Protein AF-A0A7R9BAY9-F1 (afdb_monomer)

Solvent-accessible surface area (backbone atoms only — not comparable to full-atom values): 5437 Å² total; per-residue (Å²): 136,84,80,79,76,75,74,81,78,69,93,63,80,78,74,70,72,89,50,61,84,40,66,38,72,68,28,51,78,68,68,61,34,79,73,80,78,78,85,76,77,50,78,47,76,57,98,90,39,83,42,54,62,83,49,79,83,84,64,63,50,85,78,66,80,51,80,80,78,54,86,75,75,79,76,123

Mean predicted aligned error: 12.62 Å

Secondary structure (DSSP, 8-state):
----------SSPPP-HHHHTT--HHHHHTT-SPPPPPP--SEEEETTEEEETTS-S---GGGTT-----GGGG--

Sequence (76 aa):
MASSDTAQVSSLPLPPVQYINQYTDENIRRGRAPRPPPVIHDTYSMFGNAFNADDTIIRPLESQDILIINVGDLAV

Structure (mmCIF, N/CA/C/O backbone):
data_AF-A0A7R9BAY9-F1
#
_entry.id   AF-A0A7R9BAY9-F1
#
loop_
_atom_site.group_PDB
_atom_site.id
_atom_site.type_symbol
_atom_site.label_atom_id
_atom_site.label_alt_id
_atom_site.label_comp_id
_atom_site.label_asym_id
_atom_site.label_entity_id
_atom_site.label_seq_id
_atom_site.pdbx_PDB_ins_code
_atom_site.Cartn_x
_atom_site.Cartn_y
_atom_site.Cartn_z
_atom_site.occupancy
_atom_site.B_iso_or_equiv
_atom_site.auth_seq_id
_atom_site.auth_comp_id
_atom_site.auth_asym_id
_atom_site.auth_atom_id
_atom_site.pdbx_PDB_model_num
ATOM 1 N N . MET A 1 1 ? 14.152 22.425 35.416 1.00 35.66 1 MET A N 1
ATOM 2 C CA . MET A 1 1 ? 14.930 21.697 34.395 1.00 35.66 1 MET A CA 1
ATOM 3 C C . MET A 1 1 ? 13.922 21.051 33.467 1.00 35.66 1 MET A C 1
ATOM 5 O O . MET A 1 1 ? 13.205 20.172 33.919 1.00 35.66 1 MET A O 1
ATOM 9 N N . ALA A 1 2 ? 13.757 21.574 32.252 1.00 41.62 2 ALA A N 1
ATOM 10 C CA . ALA A 1 2 ? 12.895 20.951 31.254 1.00 41.62 2 ALA A CA 1
ATOM 11 C C . ALA A 1 2 ? 13.713 19.843 30.589 1.00 41.62 2 ALA A C 1
ATOM 13 O O . ALA A 1 2 ? 14.720 20.131 29.944 1.00 41.62 2 ALA A O 1
ATOM 14 N N . SER A 1 3 ? 13.340 18.592 30.835 1.00 43.69 3 SER A N 1
ATOM 15 C CA . SER A 1 3 ? 13.904 17.444 30.138 1.00 43.69 3 SER A CA 1
ATOM 16 C C . SER A 1 3 ? 13.609 17.615 28.653 1.00 43.69 3 SER A C 1
ATOM 18 O O . SER A 1 3 ? 12.453 17.671 28.247 1.00 43.69 3 SER A O 1
ATOM 20 N N . SER A 1 4 ? 14.651 17.773 27.844 1.00 53.00 4 SER A N 1
ATOM 21 C CA . SER A 1 4 ? 14.544 17.639 26.399 1.00 53.00 4 SER A CA 1
ATOM 22 C C . SER A 1 4 ? 14.222 16.177 26.108 1.00 53.00 4 SER A C 1
ATOM 24 O O . SER A 1 4 ? 15.135 15.350 26.074 1.00 53.00 4 SER A O 1
ATOM 26 N N . ASP A 1 5 ? 12.936 15.853 25.971 1.00 55.69 5 ASP A N 1
ATOM 27 C CA . ASP A 1 5 ? 12.498 14.566 25.442 1.00 55.69 5 ASP A CA 1
ATOM 28 C C . ASP A 1 5 ? 13.100 14.434 24.042 1.00 55.69 5 ASP A C 1
ATOM 30 O O . ASP A 1 5 ? 12.661 15.063 23.077 1.00 55.69 5 ASP A O 1
ATOM 34 N N . THR A 1 6 ? 14.188 13.675 23.944 1.00 57.19 6 THR A N 1
ATOM 35 C CA . THR A 1 6 ? 14.785 13.290 22.674 1.00 57.19 6 THR A CA 1
ATOM 36 C C . THR A 1 6 ? 13.756 12.438 21.954 1.00 57.19 6 THR A C 1
ATOM 38 O O . THR A 1 6 ? 13.599 11.250 22.242 1.00 57.19 6 THR A O 1
ATOM 41 N N . ALA A 1 7 ? 13.010 13.079 21.050 1.00 64.50 7 ALA A N 1
ATOM 42 C CA . ALA A 1 7 ? 12.054 12.421 20.179 1.00 64.50 7 ALA A CA 1
ATOM 43 C C . ALA A 1 7 ? 12.735 11.191 19.575 1.00 64.50 7 ALA A C 1
ATOM 45 O O . ALA A 1 7 ? 13.735 11.306 18.865 1.00 64.50 7 ALA A O 1
ATOM 46 N N . GLN A 1 8 ? 12.240 10.007 19.929 1.00 64.88 8 GLN A N 1
ATOM 47 C CA . GLN A 1 8 ? 12.723 8.753 19.375 1.00 64.88 8 GLN A CA 1
ATOM 48 C C . GLN A 1 8 ? 12.346 8.753 17.892 1.00 64.88 8 GLN A C 1
ATOM 50 O O . GL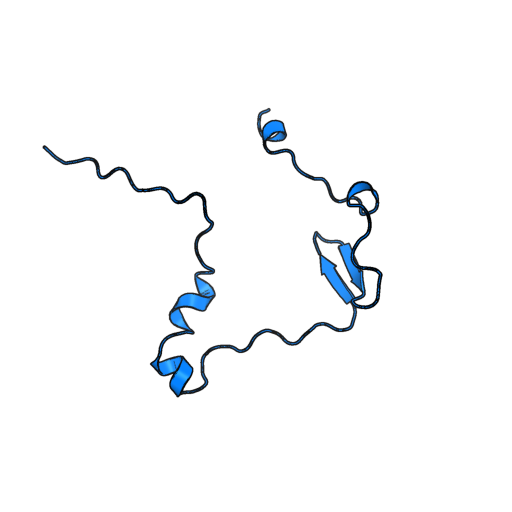N A 1 8 ? 11.196 8.499 17.533 1.00 64.88 8 GLN A O 1
ATOM 55 N N . VAL A 1 9 ? 13.291 9.120 17.028 1.00 66.81 9 VAL A N 1
ATOM 56 C CA . VAL A 1 9 ? 13.085 9.111 15.580 1.00 66.81 9 VAL A CA 1
ATOM 57 C C . VAL A 1 9 ? 13.206 7.664 15.118 1.00 66.81 9 VAL A C 1
ATOM 59 O O . VAL A 1 9 ? 14.297 7.101 15.076 1.00 66.81 9 VAL A O 1
ATOM 62 N N . SER A 1 10 ? 12.069 7.042 14.814 1.00 76.81 10 SER A N 1
ATOM 63 C CA . SER A 1 10 ? 12.048 5.754 14.123 1.00 76.81 10 SER A CA 1
ATOM 64 C C . SER A 1 10 ? 12.634 5.924 12.720 1.00 76.81 10 SER A C 1
ATOM 66 O O . SER A 1 10 ? 12.276 6.862 12.012 1.00 76.81 10 SER A O 1
ATOM 68 N N . SER A 1 11 ? 13.508 5.006 12.302 1.00 80.62 11 SER A N 1
ATOM 69 C CA . SER A 1 11 ? 14.019 4.932 10.924 1.00 80.62 11 SER A CA 1
ATOM 70 C C . SER A 1 11 ? 12.992 4.379 9.930 1.00 80.62 11 SER A C 1
ATOM 72 O O . SER A 1 11 ? 13.255 4.335 8.730 1.00 80.62 11 SER A O 1
ATOM 74 N N . LEU A 1 12 ? 11.828 3.938 10.416 1.00 82.88 12 LEU A N 1
ATOM 75 C CA . LEU A 1 12 ? 10.753 3.409 9.588 1.00 82.88 12 LEU A CA 1
ATOM 76 C C . LEU A 1 12 ? 9.814 4.534 9.135 1.00 82.88 12 LEU A C 1
ATOM 78 O O . LEU A 1 12 ? 9.521 5.437 9.926 1.00 82.88 12 LEU A O 1
ATOM 82 N N . PRO A 1 13 ? 9.296 4.475 7.894 1.00 86.25 13 PRO A N 1
ATOM 83 C CA . PRO A 1 13 ? 8.304 5.434 7.435 1.00 86.25 13 PRO A CA 1
ATOM 84 C C . PRO A 1 13 ? 7.053 5.375 8.317 1.00 86.25 13 PRO A C 1
ATOM 86 O O . PRO A 1 13 ? 6.678 4.317 8.831 1.00 86.25 13 PRO A O 1
ATOM 89 N N . LEU A 1 14 ? 6.383 6.519 8.471 1.00 86.81 14 LEU A N 1
ATOM 90 C CA . LEU A 1 14 ? 5.078 6.561 9.123 1.00 86.81 14 LEU A CA 1
ATOM 91 C C . LEU A 1 14 ? 4.075 5.681 8.362 1.00 86.81 14 LEU A C 1
ATOM 93 O O . LEU A 1 14 ? 4.166 5.557 7.136 1.00 86.81 14 LEU A O 1
ATOM 97 N N . PRO A 1 15 ? 3.090 5.098 9.065 1.00 90.12 15 PRO A N 1
ATOM 98 C CA . PRO A 1 15 ? 2.021 4.380 8.399 1.00 90.12 15 PRO A CA 1
ATOM 99 C C . PRO A 1 15 ? 1.277 5.307 7.423 1.00 90.12 15 PRO A C 1
ATOM 101 O O . PRO A 1 15 ? 1.196 6.516 7.660 1.00 90.12 15 PRO A O 1
ATOM 104 N N . PRO A 1 16 ? 0.675 4.756 6.356 1.00 93.25 16 PRO A N 1
ATOM 105 C CA . PRO A 1 16 ? -0.173 5.513 5.440 1.00 93.25 16 PRO A CA 1
ATOM 106 C C . PRO A 1 16 ? -1.343 6.207 6.167 1.00 93.25 16 PRO A C 1
ATOM 108 O O . PRO A 1 16 ? -2.379 5.597 6.447 1.00 93.25 16 PRO A O 1
ATOM 111 N N . VAL A 1 17 ? -1.182 7.497 6.485 1.00 92.31 17 VAL A N 1
ATOM 112 C CA . VAL A 1 17 ? -2.094 8.266 7.359 1.00 92.31 17 VAL A CA 1
ATOM 113 C C . VAL A 1 17 ? -3.528 8.332 6.842 1.00 92.31 17 VAL A C 1
ATOM 115 O O . VAL A 1 17 ? -4.469 8.434 7.626 1.00 92.31 17 VAL A O 1
ATOM 118 N N . GLN A 1 18 ? -3.709 8.205 5.527 1.00 92.81 18 GLN A N 1
ATOM 119 C CA . GLN A 1 18 ? -5.014 8.199 4.874 1.00 92.81 18 GLN A CA 1
ATOM 120 C C . GLN A 1 18 ? -5.871 6.999 5.304 1.00 92.81 18 GLN A C 1
ATOM 122 O O . GLN A 1 18 ? -7.098 7.085 5.269 1.00 92.81 18 GLN A O 1
ATOM 127 N N . TYR A 1 19 ? -5.247 5.895 5.725 1.00 93.50 19 TYR A N 1
ATOM 128 C CA . TYR A 1 19 ? -5.940 4.640 6.015 1.00 93.50 19 TYR A CA 1
ATOM 129 C C . TYR A 1 19 ? -6.199 4.401 7.502 1.00 93.50 19 TYR A C 1
ATOM 131 O O . TYR A 1 19 ? -7.139 3.681 7.822 1.00 93.50 19 TYR A O 1
ATOM 139 N N . ILE A 1 20 ? -5.439 5.017 8.414 1.00 94.44 20 ILE A N 1
ATOM 140 C CA . ILE A 1 20 ? -5.473 4.700 9.857 1.00 94.44 20 ILE A CA 1
ATOM 141 C C . ILE A 1 20 ? -6.905 4.731 10.418 1.00 94.44 20 ILE A C 1
ATOM 143 O O . ILE A 1 20 ? -7.370 3.761 11.011 1.00 94.44 20 ILE A O 1
ATOM 147 N N . ASN A 1 21 ? -7.650 5.806 10.149 1.00 95.19 21 ASN A N 1
ATOM 148 C CA . ASN A 1 21 ? -9.008 5.990 10.678 1.00 95.19 21 ASN A CA 1
ATOM 149 C C . ASN A 1 21 ? -10.064 5.071 10.033 1.00 95.19 21 ASN A C 1
ATOM 151 O O . ASN A 1 21 ? -11.200 5.002 10.504 1.00 95.19 21 ASN A O 1
ATOM 155 N N . GLN A 1 22 ? -9.721 4.368 8.952 1.00 96.62 22 GLN A N 1
ATOM 156 C CA . GLN A 1 22 ? -10.642 3.485 8.237 1.00 96.62 22 GLN A CA 1
ATOM 157 C C . GLN A 1 22 ? -10.688 2.074 8.847 1.00 96.62 22 GLN A C 1
ATOM 159 O O . GLN A 1 22 ? -11.660 1.354 8.632 1.00 96.62 22 GLN A O 1
ATOM 164 N N . TYR A 1 23 ? -9.696 1.708 9.666 1.00 96.25 23 TYR A N 1
ATOM 165 C CA . TYR A 1 23 ? -9.540 0.376 10.266 1.00 96.25 23 TYR A CA 1
ATOM 16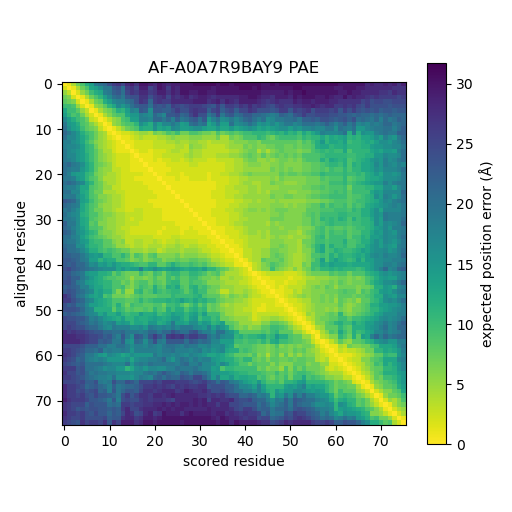6 C C . TYR A 1 23 ? -9.818 0.358 11.778 1.00 96.25 23 TYR A C 1
ATOM 168 O O . TYR A 1 23 ? -9.113 -0.285 12.548 1.00 96.25 23 TYR A O 1
ATOM 176 N N . THR A 1 24 ? -10.855 1.066 12.225 1.00 96.38 24 THR A N 1
ATOM 177 C CA . THR A 1 24 ? -11.364 0.935 13.601 1.00 96.38 24 THR A CA 1
ATOM 178 C C . THR A 1 24 ? -12.195 -0.340 13.752 1.00 96.38 24 THR A C 1
ATOM 180 O O . THR A 1 24 ? -12.808 -0.792 12.781 1.00 96.38 24 THR A O 1
ATOM 183 N N . ASP A 1 25 ? -12.306 -0.877 14.971 1.00 97.94 25 ASP A N 1
ATOM 184 C CA . ASP A 1 25 ? -13.167 -2.038 15.269 1.00 97.94 25 ASP A CA 1
ATOM 185 C C . ASP A 1 25 ? -14.601 -1.836 14.762 1.00 97.94 25 ASP A C 1
ATOM 187 O O . ASP A 1 25 ? -15.219 -2.741 14.199 1.00 97.94 25 ASP A O 1
ATOM 191 N N . GLU A 1 26 ? -15.118 -0.613 14.899 1.00 98.12 26 GLU A N 1
ATOM 192 C CA . GLU A 1 26 ? -16.440 -0.239 14.409 1.00 98.12 26 GLU A CA 1
ATOM 193 C C . GLU A 1 26 ? -16.548 -0.347 12.886 1.00 98.12 26 GLU A C 1
ATOM 195 O O . GLU A 1 26 ? -17.521 -0.901 12.367 1.00 98.12 26 GLU A O 1
ATOM 200 N N . ASN A 1 27 ? -15.553 0.168 12.159 1.00 98.06 27 ASN A N 1
ATOM 201 C CA . ASN A 1 27 ? -15.533 0.105 10.702 1.00 98.06 27 ASN A CA 1
ATOM 202 C C . ASN A 1 27 ? -15.350 -1.330 10.205 1.00 98.06 27 ASN A C 1
ATOM 204 O O . ASN A 1 27 ? -16.008 -1.710 9.239 1.00 98.06 27 ASN A O 1
ATOM 208 N N . ILE A 1 28 ? -14.537 -2.144 10.879 1.00 97.75 28 ILE A N 1
ATOM 209 C CA . ILE A 1 28 ? -14.368 -3.565 10.555 1.00 97.75 28 ILE A CA 1
ATOM 210 C C . ILE A 1 28 ? -15.690 -4.308 10.757 1.00 97.75 28 ILE A C 1
ATOM 212 O O . ILE A 1 28 ? -16.194 -4.943 9.830 1.00 97.75 28 ILE A O 1
ATOM 216 N N . ARG A 1 29 ? -16.312 -4.157 11.931 1.00 97.94 29 ARG A N 1
ATOM 217 C CA . ARG A 1 29 ? -17.589 -4.802 12.267 1.00 97.94 29 ARG A CA 1
ATOM 218 C C . ARG A 1 29 ? -18.725 -4.393 11.327 1.00 97.94 29 ARG A C 1
ATOM 220 O O . ARG A 1 29 ? -19.604 -5.202 11.046 1.00 97.94 29 ARG A O 1
ATOM 227 N N . ARG A 1 30 ? -18.716 -3.149 10.832 1.00 97.81 30 ARG A N 1
ATOM 228 C CA . ARG A 1 30 ? -19.686 -2.641 9.844 1.00 97.81 30 ARG A CA 1
ATOM 229 C C . ARG A 1 30 ? -19.312 -2.937 8.386 1.00 97.81 30 ARG A C 1
ATOM 231 O O . ARG A 1 30 ? -20.051 -2.511 7.501 1.00 97.81 30 ARG A O 1
ATOM 238 N N . GLY A 1 31 ? -18.180 -3.591 8.117 1.00 96.69 31 GLY A N 1
ATOM 239 C CA . GLY A 1 31 ? -17.700 -3.839 6.752 1.00 96.69 31 GLY A CA 1
ATOM 240 C C . GLY A 1 31 ? -17.351 -2.565 5.968 1.00 96.69 31 GLY A C 1
ATOM 241 O O . GLY A 1 31 ? -17.474 -2.542 4.748 1.00 96.69 31 GLY A O 1
ATOM 242 N N . ARG A 1 32 ? -16.967 -1.490 6.667 1.00 96.69 32 ARG A N 1
ATOM 243 C CA . ARG A 1 32 ? -16.579 -0.184 6.104 1.00 96.69 32 ARG A CA 1
ATOM 244 C C . ARG A 1 32 ? -15.073 -0.011 5.936 1.00 96.69 32 ARG A C 1
ATOM 246 O O . ARG A 1 32 ? -14.662 0.938 5.275 1.00 96.69 32 ARG A O 1
ATOM 253 N N . ALA A 1 33 ? -14.266 -0.888 6.532 1.00 97.00 33 ALA A N 1
ATOM 254 C CA . ALA A 1 33 ? -12.838 -0.920 6.251 1.00 97.00 33 ALA A CA 1
ATOM 255 C C . ALA A 1 33 ? -12.630 -1.188 4.746 1.00 97.00 33 ALA A C 1
ATOM 257 O O . ALA A 1 33 ? -13.271 -2.097 4.201 1.00 97.00 33 ALA A O 1
ATOM 258 N N . PRO A 1 34 ? -11.795 -0.396 4.051 1.00 95.19 34 PRO A N 1
ATOM 259 C CA . PRO A 1 34 ? -11.589 -0.557 2.620 1.00 95.19 34 PRO A CA 1
ATOM 260 C C . PRO A 1 34 ? -10.984 -1.932 2.345 1.00 95.19 34 PRO A C 1
ATOM 262 O O . PRO A 1 34 ? -10.094 -2.396 3.056 1.00 95.19 34 PRO A O 1
ATOM 265 N N . ARG A 1 35 ? -11.454 -2.591 1.288 1.00 93.50 35 ARG A N 1
ATOM 266 C CA . ARG A 1 35 ? -10.788 -3.794 0.785 1.00 93.50 35 ARG A CA 1
ATOM 267 C C . ARG A 1 35 ? -9.533 -3.398 0.005 1.00 93.50 35 ARG A C 1
ATOM 269 O O . ARG A 1 35 ? -9.475 -2.271 -0.496 1.00 93.50 35 ARG A O 1
ATOM 276 N N . PRO A 1 36 ? -8.559 -4.311 -0.142 1.00 90.69 36 PRO A N 1
ATOM 277 C CA . PRO A 1 36 ? -7.467 -4.110 -1.081 1.00 90.69 36 PRO A CA 1
ATOM 278 C C . PRO A 1 36 ? -8.004 -3.721 -2.468 1.00 90.69 36 PRO A C 1
ATOM 280 O O . PRO A 1 36 ? -9.066 -4.224 -2.866 1.00 90.69 36 PRO A O 1
ATOM 283 N N . PRO A 1 37 ? -7.299 -2.847 -3.206 1.00 88.25 37 PRO A N 1
ATOM 284 C CA . PRO A 1 37 ? -7.579 -2.639 -4.618 1.00 88.25 37 PRO A CA 1
ATOM 285 C C . PRO A 1 37 ? -7.608 -3.988 -5.357 1.00 88.25 37 PRO A C 1
ATOM 287 O O . PRO A 1 37 ? -6.852 -4.892 -4.988 1.00 88.25 37 PRO A O 1
ATOM 290 N N . PRO A 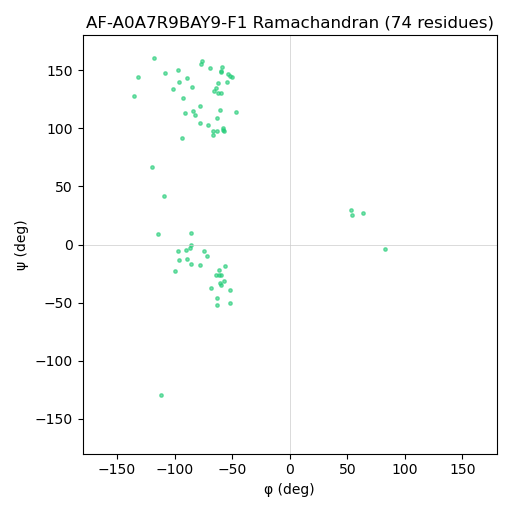1 38 ? -8.469 -4.152 -6.377 1.00 87.56 38 PRO A N 1
ATOM 291 C CA . PRO A 1 38 ? -8.451 -5.343 -7.216 1.00 87.56 38 PRO A CA 1
ATOM 292 C C . PRO A 1 38 ? -7.057 -5.589 -7.797 1.00 87.56 38 PRO A C 1
ATOM 294 O O . PRO A 1 38 ? -6.326 -4.642 -8.089 1.00 87.56 38 PRO A O 1
ATOM 297 N N . VAL A 1 39 ? -6.706 -6.862 -7.976 1.00 83.31 39 VAL A N 1
ATOM 298 C CA . VAL A 1 39 ? -5.473 -7.231 -8.675 1.00 83.31 39 VAL A CA 1
ATOM 299 C C . VAL A 1 39 ? -5.562 -6.718 -10.111 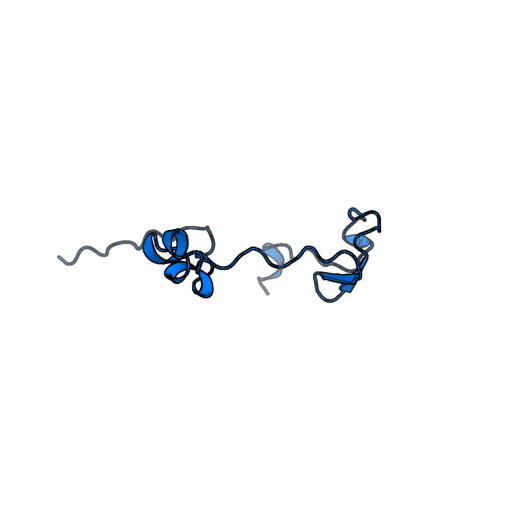1.00 83.31 39 VAL A C 1
ATOM 301 O O . VAL A 1 39 ? -6.567 -6.927 -10.790 1.00 83.31 39 VAL A O 1
ATOM 304 N N . ILE A 1 40 ? -4.513 -6.028 -10.550 1.00 83.25 40 ILE A N 1
ATOM 305 C CA . ILE A 1 40 ? -4.352 -5.584 -11.933 1.00 83.25 40 ILE A CA 1
ATOM 306 C C . ILE A 1 40 ? -3.761 -6.774 -12.693 1.00 83.25 40 ILE A C 1
ATOM 308 O O . ILE A 1 40 ? -2.665 -7.224 -12.365 1.00 83.25 40 ILE A O 1
ATOM 312 N N . HIS A 1 41 ? -4.520 -7.327 -13.638 1.00 80.00 41 HIS A N 1
ATOM 313 C CA . HIS A 1 41 ? -4.122 -8.506 -14.424 1.00 80.00 41 HIS A CA 1
ATOM 314 C C . HIS A 1 41 ? -3.525 -8.141 -15.788 1.00 80.00 41 HIS A C 1
ATOM 316 O O . HIS A 1 41 ? -3.076 -9.008 -16.524 1.00 80.00 41 HIS A O 1
ATOM 322 N N . ASP A 1 42 ? -3.551 -6.863 -16.131 1.00 83.38 42 ASP A N 1
ATOM 323 C CA . ASP A 1 42 ? -3.143 -6.299 -17.403 1.00 83.38 42 ASP A CA 1
ATOM 324 C C . ASP A 1 42 ? -1.873 -5.456 -17.219 1.00 83.38 42 ASP A C 1
ATOM 326 O O . ASP A 1 42 ? -0.877 -5.921 -16.652 1.00 83.38 42 ASP A O 1
ATOM 330 N N . THR A 1 43 ? -1.878 -4.225 -17.724 1.00 85.25 43 THR A N 1
ATOM 331 C CA . THR A 1 43 ? -0.725 -3.335 -17.680 1.00 85.25 43 THR A CA 1
ATOM 332 C C . THR A 1 43 ? -0.779 -2.445 -16.436 1.00 85.25 43 THR A C 1
ATOM 334 O O . THR A 1 43 ? -1.743 -1.714 -16.221 1.00 85.25 43 THR A O 1
ATOM 337 N N . TYR A 1 44 ? 0.284 -2.446 -15.635 1.00 85.69 44 TYR A N 1
ATOM 338 C CA . TYR A 1 44 ? 0.463 -1.536 -14.502 1.00 85.69 44 TYR A CA 1
ATOM 339 C C . TYR A 1 44 ? 1.687 -0.643 -14.707 1.00 85.69 44 TYR A C 1
ATOM 341 O O . TYR A 1 44 ? 2.568 -0.945 -15.509 1.00 85.69 44 TYR A O 1
ATOM 349 N N . SER A 1 45 ? 1.7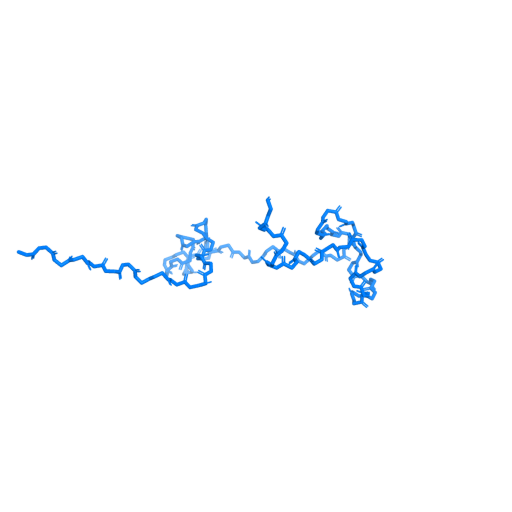52 0.479 -13.985 1.00 84.50 45 SER A N 1
ATOM 350 C CA . SER A 1 45 ? 2.937 1.336 -13.995 1.00 84.50 45 SER A CA 1
ATOM 351 C C . SER A 1 45 ? 3.788 1.123 -12.750 1.00 84.50 45 SER A C 1
ATOM 353 O O . SER A 1 45 ? 3.272 1.115 -11.632 1.00 84.50 45 SER A O 1
ATOM 355 N N . MET A 1 46 ? 5.098 0.984 -12.937 1.00 79.94 46 MET A N 1
ATOM 356 C CA . MET A 1 46 ? 6.077 0.932 -11.856 1.00 79.94 46 MET A CA 1
ATOM 357 C C . MET A 1 46 ? 7.259 1.826 -12.230 1.00 79.94 46 MET A C 1
ATOM 359 O O . MET A 1 46 ? 7.784 1.734 -13.335 1.00 79.94 46 MET A O 1
ATOM 363 N N . PHE A 1 47 ? 7.641 2.742 -11.338 1.00 80.94 47 PHE A N 1
ATOM 364 C CA . PHE A 1 47 ? 8.711 3.723 -11.586 1.00 80.94 47 PHE A CA 1
ATOM 365 C C . PHE A 1 47 ? 8.531 4.551 -12.879 1.00 80.94 47 PHE A C 1
ATOM 367 O O . PHE A 1 47 ? 9.507 4.951 -13.500 1.00 80.94 47 PHE A O 1
ATOM 374 N N . GLY A 1 48 ? 7.285 4.799 -13.304 1.00 80.00 48 GLY A N 1
ATOM 375 C CA . GLY A 1 48 ? 6.976 5.527 -14.543 1.00 80.00 48 GLY A CA 1
ATOM 376 C C . GLY A 1 48 ? 7.006 4.678 -15.819 1.00 80.00 48 GLY A C 1
ATOM 377 O O . GLY A 1 48 ? 6.621 5.169 -16.876 1.00 80.00 48 GLY A O 1
ATOM 378 N N . ASN A 1 49 ? 7.382 3.402 -15.726 1.00 78.88 49 ASN A N 1
ATOM 379 C CA . ASN A 1 49 ? 7.385 2.458 -16.842 1.00 78.88 49 ASN A CA 1
ATOM 380 C C . ASN A 1 49 ? 6.110 1.612 -16.847 1.00 78.88 49 ASN A C 1
ATOM 382 O O . ASN A 1 49 ? 5.543 1.347 -15.787 1.00 78.88 49 ASN A O 1
ATOM 386 N N . ALA A 1 50 ? 5.665 1.181 -18.026 1.00 82.88 50 ALA A N 1
ATOM 387 C CA . ALA A 1 50 ? 4.569 0.228 -18.178 1.00 82.88 50 ALA A CA 1
ATOM 388 C C . ALA A 1 50 ? 5.091 -1.217 -18.073 1.00 82.88 50 ALA A C 1
ATOM 390 O O . ALA A 1 50 ? 6.110 -1.558 -18.673 1.00 82.88 50 ALA A O 1
ATOM 391 N N . PHE A 1 51 ? 4.382 -2.061 -17.330 1.00 81.00 51 PHE A N 1
ATOM 392 C CA . PHE A 1 51 ? 4.680 -3.477 -17.117 1.00 81.00 51 PHE A CA 1
ATOM 393 C C . PHE A 1 51 ? 3.420 -4.303 -17.343 1.00 81.00 51 PHE A C 1
ATOM 395 O O . PHE A 1 51 ? 2.341 -3.861 -16.962 1.00 81.00 51 PHE A O 1
ATOM 402 N N . ASN A 1 52 ? 3.548 -5.504 -17.906 1.00 83.88 52 ASN A N 1
ATOM 403 C CA . ASN A 1 52 ? 2.443 -6.461 -17.972 1.00 83.88 52 ASN A CA 1
ATOM 404 C C . ASN A 1 52 ? 2.548 -7.453 -16.816 1.00 83.88 52 ASN A C 1
ATOM 406 O O . ASN A 1 52 ? 3.642 -7.917 -16.495 1.00 83.88 52 ASN A O 1
ATOM 410 N N . ALA A 1 53 ? 1.412 -7.797 -16.211 1.00 77.12 53 ALA A N 1
ATOM 411 C CA . ALA A 1 53 ? 1.358 -8.756 -15.108 1.00 77.12 53 ALA A CA 1
ATOM 412 C C . ALA A 1 53 ? 1.857 -10.167 -15.488 1.00 77.12 53 ALA A C 1
ATOM 414 O O . ALA A 1 53 ? 2.343 -10.885 -14.616 1.00 77.12 53 ALA A O 1
ATOM 415 N N . ASP A 1 54 ? 1.773 -10.534 -16.771 1.00 77.06 54 ASP A N 1
ATOM 416 C CA . ASP A 1 54 ? 2.194 -11.842 -17.294 1.00 77.06 54 ASP A CA 1
ATOM 417 C C . ASP A 1 54 ? 3.673 -11.900 -17.724 1.00 77.06 54 ASP A C 1
ATOM 419 O O . ASP A 1 54 ? 4.202 -12.986 -17.976 1.00 77.06 54 ASP A O 1
ATOM 423 N N . ASP A 1 55 ? 4.356 -10.753 -17.825 1.00 71.00 55 ASP A N 1
ATOM 424 C CA . ASP A 1 55 ? 5.777 -10.727 -18.177 1.00 71.00 55 ASP A CA 1
ATOM 425 C C . ASP A 1 55 ? 6.616 -11.296 -17.023 1.00 71.00 55 ASP A C 1
ATOM 427 O O . ASP A 1 55 ? 6.265 -11.176 -15.849 1.00 71.00 55 ASP A O 1
ATOM 431 N N . THR A 1 56 ? 7.779 -11.879 -17.331 1.00 68.06 56 THR A N 1
ATOM 432 C CA . THR A 1 56 ? 8.755 -12.277 -16.307 1.00 68.06 56 THR A CA 1
ATOM 433 C C . THR A 1 56 ? 9.159 -11.043 -15.492 1.00 68.06 56 THR A C 1
ATOM 435 O O . THR A 1 56 ? 10.000 -10.250 -15.915 1.00 68.06 56 THR A O 1
ATOM 438 N N . ILE A 1 57 ? 8.537 -10.883 -14.318 1.00 65.56 57 ILE A N 1
ATOM 439 C CA . ILE A 1 57 ? 8.581 -9.673 -13.475 1.00 65.56 57 ILE A CA 1
ATOM 440 C C . ILE A 1 57 ? 10.022 -9.287 -13.108 1.00 65.56 57 ILE A C 1
ATOM 442 O O . ILE A 1 57 ? 10.357 -8.111 -12.965 1.00 65.56 57 ILE A O 1
ATOM 446 N N . ILE A 1 58 ? 10.901 -10.281 -12.988 1.00 66.50 58 ILE A N 1
ATOM 447 C CA . ILE A 1 58 ? 12.294 -10.085 -12.601 1.00 66.50 58 ILE A CA 1
ATOM 448 C C . ILE A 1 58 ? 13.153 -9.963 -13.866 1.00 66.50 58 ILE A C 1
ATOM 450 O O . ILE A 1 58 ? 13.644 -10.960 -14.394 1.00 66.50 58 ILE A O 1
ATOM 454 N N . ARG A 1 59 ? 13.357 -8.726 -14.335 1.00 68.38 59 ARG A N 1
ATOM 455 C CA . ARG A 1 59 ? 14.477 -8.375 -15.231 1.00 68.38 59 ARG A CA 1
ATOM 456 C C . ARG A 1 59 ? 15.490 -7.543 -14.436 1.00 68.38 59 ARG A C 1
ATOM 458 O O . ARG A 1 59 ? 15.054 -6.816 -13.542 1.00 68.38 59 ARG A O 1
ATOM 465 N N . PRO A 1 60 ? 16.798 -7.629 -14.721 1.00 74.00 60 PRO A N 1
ATOM 466 C CA . PRO A 1 60 ? 17.802 -6.831 -14.016 1.00 74.00 60 PRO A CA 1
ATOM 467 C C . PRO A 1 60 ? 17.472 -5.331 -14.079 1.00 74.00 60 PRO A C 1
ATOM 469 O O . PRO A 1 60 ? 17.009 -4.862 -15.120 1.00 74.00 60 PRO A O 1
ATOM 472 N N . LEU A 1 61 ? 17.673 -4.576 -12.994 1.00 73.56 61 LEU A N 1
ATOM 473 C CA . LEU A 1 61 ? 17.284 -3.155 -12.918 1.00 73.56 61 LEU A CA 1
ATOM 474 C C . LEU A 1 61 ? 17.994 -2.308 -13.985 1.00 73.56 61 LEU A C 1
ATOM 476 O O . LEU A 1 61 ? 17.385 -1.424 -14.584 1.00 73.56 61 LEU A O 1
ATOM 480 N N . GLU A 1 62 ? 19.245 -2.658 -14.291 1.00 71.81 62 GLU A N 1
ATOM 481 C CA . GLU A 1 62 ? 20.056 -2.064 -15.354 1.00 71.81 62 GLU A CA 1
ATOM 482 C C . GLU A 1 62 ? 19.459 -2.249 -16.757 1.00 71.81 62 GLU A C 1
ATOM 484 O O . GLU A 1 62 ? 19.765 -1.479 -17.659 1.00 71.81 62 GLU A O 1
ATOM 489 N N . SER A 1 63 ? 18.588 -3.247 -16.944 1.00 71.88 63 SER A N 1
ATOM 490 C CA . SER A 1 63 ? 17.875 -3.489 -18.207 1.00 71.88 63 SER A CA 1
ATOM 491 C C . SER A 1 63 ? 16.531 -2.760 -18.301 1.00 71.88 63 SER A C 1
ATOM 493 O O . SER A 1 63 ? 15.859 -2.850 -19.327 1.00 71.88 63 SER A O 1
ATOM 495 N N . GLN A 1 64 ? 16.115 -2.086 -17.224 1.00 72.12 64 GLN A N 1
ATOM 496 C CA . GLN A 1 64 ? 14.814 -1.423 -17.095 1.00 72.12 64 GLN A CA 1
ATOM 497 C C . GLN A 1 64 ? 14.932 0.108 -16.992 1.00 72.12 64 GLN A C 1
ATOM 499 O O . GLN A 1 64 ? 13.943 0.765 -16.670 1.00 72.12 64 GLN A O 1
ATOM 504 N N . ASP A 1 65 ? 16.128 0.669 -17.211 1.00 70.12 65 ASP A N 1
ATOM 505 C CA . ASP A 1 65 ? 16.443 2.095 -17.022 1.00 70.12 65 ASP A CA 1
ATOM 506 C C . ASP A 1 65 ? 16.082 2.629 -15.616 1.00 70.12 65 ASP A C 1
ATOM 508 O O . ASP A 1 65 ? 15.855 3.823 -15.415 1.00 70.12 65 ASP A O 1
ATOM 512 N N . ILE A 1 66 ? 16.034 1.745 -14.608 1.00 70.56 66 ILE A N 1
ATOM 513 C CA . ILE A 1 66 ? 15.766 2.113 -13.215 1.00 70.56 66 ILE A CA 1
ATOM 514 C C . ILE A 1 66 ? 17.099 2.385 -12.526 1.00 70.56 66 ILE A C 1
ATOM 516 O O . ILE A 1 66 ? 17.904 1.481 -12.301 1.00 70.56 66 ILE A O 1
ATOM 520 N N . LEU A 1 67 ? 17.317 3.642 -12.145 1.00 69.38 67 LEU A N 1
ATOM 521 C CA . LEU A 1 67 ? 18.478 4.031 -11.356 1.00 69.38 67 LEU A CA 1
ATOM 522 C C . LEU A 1 67 ? 18.264 3.656 -9.886 1.00 69.38 67 LEU A C 1
ATOM 524 O O . LEU A 1 67 ? 17.371 4.173 -9.213 1.00 69.38 67 LEU A O 1
ATOM 528 N N . ILE A 1 68 ? 19.136 2.797 -9.364 1.00 66.44 68 ILE A N 1
ATOM 529 C CA . IL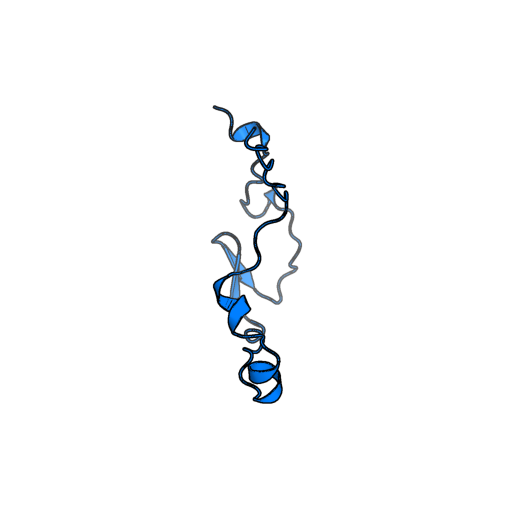E A 1 68 ? 19.376 2.714 -7.924 1.00 66.44 68 ILE A CA 1
ATOM 530 C C . ILE A 1 68 ? 20.126 3.979 -7.510 1.00 66.44 68 ILE A C 1
ATOM 532 O O . ILE A 1 68 ? 21.322 4.114 -7.751 1.00 66.44 68 ILE A O 1
ATOM 536 N N . ILE A 1 69 ? 19.417 4.926 -6.901 1.00 65.88 69 ILE A N 1
ATOM 537 C CA . ILE A 1 69 ? 20.062 6.035 -6.195 1.00 65.88 69 ILE A CA 1
ATOM 538 C C . ILE A 1 69 ? 20.848 5.423 -5.036 1.00 65.88 69 ILE A C 1
ATOM 540 O O . ILE A 1 69 ? 20.256 4.933 -4.070 1.00 65.88 69 ILE A O 1
ATOM 544 N N . ASN A 1 70 ? 22.179 5.425 -5.125 1.00 60.09 70 ASN A N 1
ATOM 545 C CA . ASN A 1 70 ? 22.988 5.154 -3.950 1.00 60.09 70 ASN A CA 1
ATOM 546 C C . ASN A 1 70 ? 22.753 6.302 -2.975 1.00 60.09 70 ASN A C 1
ATOM 548 O O . ASN A 1 70 ? 22.842 7.471 -3.340 1.00 60.09 70 ASN A O 1
ATOM 552 N N . VAL A 1 71 ? 22.484 5.976 -1.713 1.00 59.06 71 VAL A N 1
ATOM 553 C CA . VAL A 1 71 ? 22.264 6.978 -0.655 1.00 59.06 71 VAL A CA 1
ATOM 554 C C . VAL A 1 71 ? 23.463 7.943 -0.521 1.00 59.06 71 VAL A C 1
ATOM 556 O O . VAL A 1 71 ? 23.306 9.043 -0.002 1.00 59.06 71 VAL A O 1
ATOM 559 N N . GLY A 1 72 ? 24.643 7.574 -1.040 1.00 60.53 72 GLY A N 1
ATOM 560 C CA . GLY A 1 72 ? 25.835 8.426 -1.125 1.00 60.53 72 GLY A CA 1
ATOM 561 C C . GLY A 1 72 ? 25.848 9.477 -2.247 1.00 60.53 72 GLY A C 1
ATOM 562 O O . GLY A 1 72 ? 26.607 10.433 -2.135 1.00 60.53 72 GLY A O 1
ATOM 563 N N . ASP A 1 73 ? 25.005 9.360 -3.278 1.00 57.28 73 ASP A N 1
ATOM 564 C CA . ASP A 1 73 ? 24.981 10.292 -4.424 1.00 57.28 73 ASP A CA 1
ATOM 565 C C . ASP A 1 73 ? 24.095 11.530 -4.174 1.00 57.28 73 ASP A C 1
ATOM 567 O O . ASP A 1 73 ? 24.028 12.438 -4.997 1.00 57.28 73 ASP A O 1
ATOM 571 N N . LEU A 1 74 ? 23.426 11.597 -3.016 1.00 57.44 74 LEU A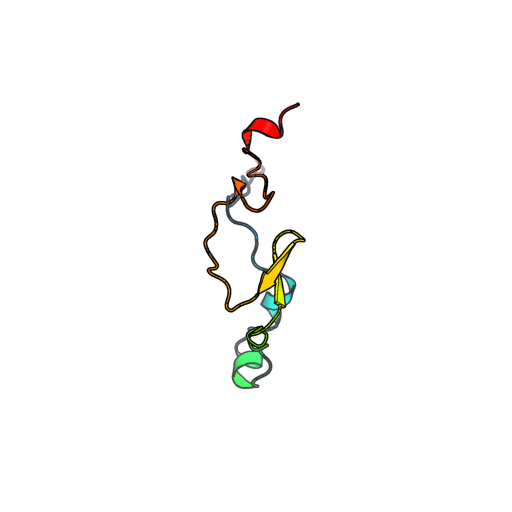 N 1
ATOM 572 C CA . LEU A 1 74 ? 22.614 12.742 -2.575 1.00 57.44 74 LEU A CA 1
ATOM 573 C C . LEU A 1 74 ? 23.436 13.836 -1.864 1.00 57.44 74 LEU A C 1
ATOM 575 O O . LEU A 1 74 ? 22.863 14.749 -1.271 1.00 57.44 74 LEU A O 1
ATOM 579 N N . ALA A 1 75 ? 24.767 13.742 -1.899 1.00 52.84 75 ALA A N 1
ATOM 580 C CA . ALA A 1 75 ? 25.681 14.685 -1.264 1.00 52.84 75 ALA A CA 1
ATOM 581 C C . ALA A 1 75 ? 26.607 15.362 -2.291 1.00 52.84 75 ALA A C 1
ATOM 583 O O . ALA A 1 75 ? 27.816 15.147 -2.260 1.00 52.84 75 ALA A O 1
ATOM 584 N N . VAL A 1 76 ? 26.041 16.190 -3.178 1.00 41.97 76 VAL A N 1
ATOM 585 C CA . VAL A 1 76 ? 26.734 17.292 -3.879 1.00 41.97 76 VAL A CA 1
ATOM 586 C C . VAL A 1 76 ? 25.785 18.476 -3.998 1.00 41.97 76 VAL A C 1
ATOM 588 O O . VAL A 1 76 ? 24.645 18.266 -4.466 1.00 41.97 76 VAL A O 1
#

Radius of gyration: 20.52 Å; Cα contacts (8 Å, |Δi|>4): 36; chains: 1; bounding box: 46×34×53 Å

Foldseek 3Di:
DDPPPPPPDDPDDDPPPVQPVCPDPVNVVVVRRDDPDDDDQAWDDDPNDIDHPPPPPDDPCVVVPHDDDDPVVVPD

Org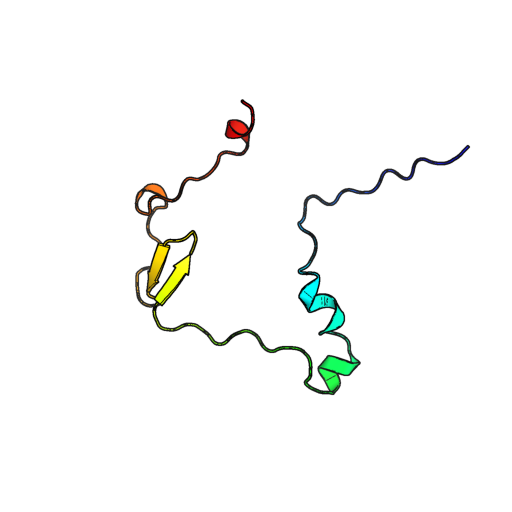anism: Timema shepardi (NCBI:txid629360)

pLDDT: mean 77.79, std 15.69, range [35.66, 98.12]

InterPro domains:
  IPR009244 Mediator complex, subunit Med7 [PF05983] (9-66)
  IPR009244 Mediator complex, subunit Med7 [PTHR21428] (1-66)

=== Feature glossary ===
Legend for the data blocks above and below:

— What the protein is —

Sequence gives the chain of amino acids in standard one-letter code (A=alanine, C=cysteine, …, Y=tyrosine), read N→C. It is the only feature that is directly encoded by the gene; all structural features are derived from the folded form of this sequence.

The annotation block draws on four external resources. InterPro: which protein families and domains the sequence belongs to. GO: standardized terms for what the protein does, what process it participates in, and where in the cell it acts. CATH: which structural fold it has in the CATH hierarchy. Organism: the species of origin.

— Where its atoms are —

Atomic coordinates in PDBx/mmCIF format — the same representation the Protein Data Bank distributes. Each line of the _atom_site loop places one backbone atom in Cartesian space (units: ångströms, origin: arbitrary).

Six rendered views show the 3D structure from the faces of a cube — i.e. along ±x, ±y, ±z. Rendering representation is drawn randomly per protein from cartoon (secondary-structure ribbons), sticks (backbone bonds), or molecular surface; coloring is either N→C rainbow (blue at the N-terminus through red at the C-terminus) or one color per chain.

— Local backbone conformation —

DSSP 8-state secondary structure assigns each residue one of H (α-helix), G (3₁₀-helix), I (π-helix), E (extended β-strand), B (isolated β-bridge), T (hydrogen-bonded turn), S (bend), or '-' (coil). The assignment is computed from backbone hydrogen-bond geometry via the Kabsch–Sander algorithm.

P-SEA three-state annotation labels each residue as helix, strand, or coil based purely on the geometry of the Cα trace. It serves as a fallback when the full backbone (and thus DSSP) is unavailable.

φ (phi) and ψ (psi) are the two rotatable backbone dihedrals per residue: φ is the C(i-1)–N–Cα–C torsion, ψ is the N–Cα–C–N(i+1) torsion, both in degrees on (−180°, 180°]. α-helical residues cluster near (−60°, −45°); β-strand residues near (−120°, +130°). A Ramachandran plot is simply a scatter of (φ, ψ) for every residue.

— Global shape and packing —

Radius of gyration (Rg) is the root-mean-square distance of Cα atoms from their centroid — a single number for overall size and compactness. A globular domain of N residues has Rg ≈ 2.2·N^0.38 Å; an extended or disordered chain has a much larger Rg. The Cα contact count is the number of residue pairs whose Cα atoms are within 8 Å and are more than four positions apart in sequence — a standard proxy for tertiary packing density. The bounding box is the smallest axis-aligned box enclosing all Cα atoms.

Accessible surface area quantifies burial. A residue with SASA near zero is packed into the hydrophobic core; one with SASA >100 Å² sits on the surface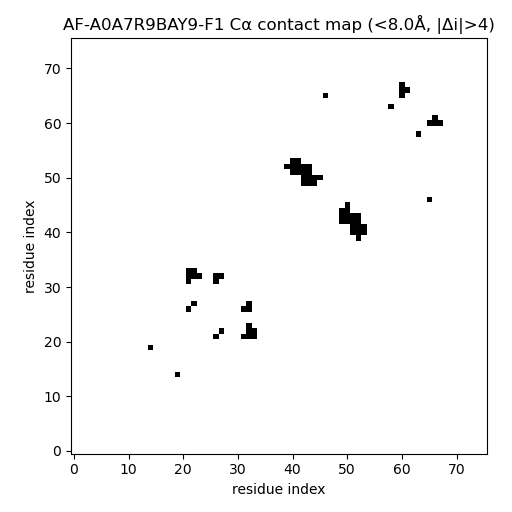. Computed here via the Shrake–Rupley numerical algorithm with a 1.4 Å probe.

The contact map is a binary N×N matrix image: pixel (i, j) is dark where Cα_i and Cα_j are within 8 Å and |i−j|>4. Because the |i−j|>4 filter removes local helical contacts, off-diagonal stripes parallel to the main diagonal indicate parallel β-sheets; stripes perpendicular to it indicate antiparallel β-sheets. The Ramachandran plot scatters every residue's (φ, ψ) pair against the sterically allowed regions. The PAE heatmap renders the predicted-aligned-error matrix.

— Structural neighborhood —

A 3Di character summarizes, for each residue, the relative orientation of the Cα frame of its nearest spatial neighbor. Because it encodes fold topology rather than chemistry, 3Di alignments detect remote structural similarity that sequence alignment misses.

Structural nearest neighbors (via Foldseek easy-search vs the PDB). Reported per hit: target PDB id, E-value, and alignment TM-score. A TM-score above ~0.5 is the conventional threshold for 'same fold'.

— Confidence and disorder —

For AlphaFold models, the B-factor field carries pLDDT — the model's own estimate of local accuracy on a 0–100 scale. Regions with pLDDT<50 should be treated as essentially unmodeled; they often correspond to intrinsically disordered segments.

B-factor (Debye–Waller factor) reflects atomic displacement in the crystal lattice. It is an experimental observable (units Å²), not a prediction; low values mean the atom is pinned down, high values mean it moves or is heterogeneous across the crystal.

Predicted Aligned Error (PAE) is an AlphaFold confidence matrix: entry (i, j) is the expected error in the position of residue j, in ångströms, when the prediction is superimposed on the true structure at residue i. Low PAE within a block of residues means that block is internally rigid and well-predicted; high PAE between two blocks means their relative placement is uncertain even if each block individually is confident.